Protein AF-A0A447JE78-F1 (afdb_monomer_lite)

Radius of gyration: 10.13 Å; chains: 1; bounding box: 22×19×25 Å

Sequence (57 aa):
MVVEATGIGREEAETLLKQTDFEVKPAILMALTGLDAAAAREKLAAHQGFLRAALEH

Foldseek 3Di:
DLCVLQVDDPVLLVVLCVQQVNDSLLSNVCSNPVDHNVVSVVLCVVVVNDSVVSVVD

Structure (mmCIF, N/CA/C/O backbone):
data_AF-A0A447JE78-F1
#
_entry.id   AF-A0A447JE78-F1
#
loop_
_atom_site.group_PDB
_atom_site.id
_atom_site.type_symbol
_atom_site.label_atom_id
_atom_site.label_alt_id
_atom_site.label_comp_id
_atom_site.label_asym_id
_atom_site.label_entity_id
_atom_site.label_seq_id
_atom_site.pdbx_PDB_ins_code
_atom_site.Cartn_x
_atom_site.Cartn_y
_atom_site.Cartn_z
_atom_site.occupancy
_atom_site.B_iso_or_equiv
_atom_site.auth_seq_id
_atom_site.auth_comp_id
_atom_site.auth_asym_id
_atom_site.auth_atom_id
_atom_site.pdbx_PDB_model_num
ATOM 1 N N . MET A 1 1 ? -4.652 10.679 0.528 1.00 71.81 1 MET A N 1
ATOM 2 C CA . MET A 1 1 ? -3.891 9.948 -0.510 1.00 71.81 1 MET A CA 1
ATOM 3 C C . MET A 1 1 ? -4.159 8.441 -0.525 1.00 71.81 1 MET A C 1
ATOM 5 O O . MET A 1 1 ? -4.688 8.002 -1.529 1.00 71.81 1 MET A O 1
ATOM 9 N N . VAL A 1 2 ? -3.871 7.639 0.519 1.00 80.81 2 VAL A N 1
ATOM 10 C CA . VAL A 1 2 ? -4.168 6.177 0.484 1.00 80.81 2 VAL A CA 1
ATOM 11 C C . VAL A 1 2 ? -5.676 5.902 0.456 1.00 80.81 2 VAL A C 1
ATOM 13 O O . VAL A 1 2 ? -6.155 5.256 -0.465 1.00 80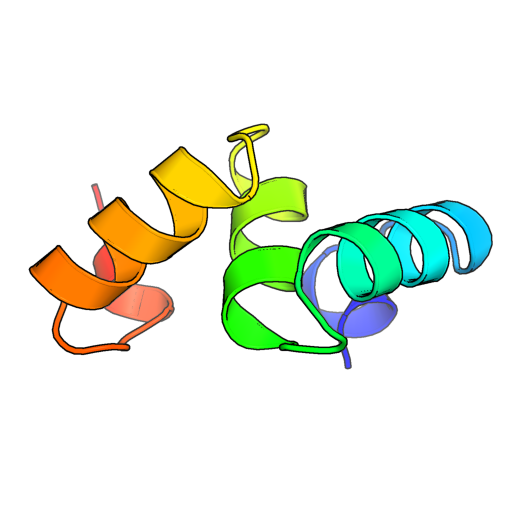.81 2 VAL A O 1
ATOM 16 N N . VAL A 1 3 ? -6.432 6.475 1.400 1.00 87.44 3 VAL A N 1
ATOM 17 C CA . VAL A 1 3 ? -7.908 6.396 1.458 1.00 87.44 3 VAL A CA 1
ATOM 18 C C . VAL A 1 3 ? -8.557 6.857 0.149 1.00 87.44 3 VAL A C 1
ATOM 20 O O . VAL A 1 3 ? -9.445 6.200 -0.370 1.00 87.44 3 VAL A O 1
ATOM 23 N N . GLU A 1 4 ? -8.075 7.956 -0.430 1.00 84.62 4 GLU A N 1
ATOM 24 C CA . GLU A 1 4 ? -8.614 8.496 -1.687 1.00 84.62 4 GLU A CA 1
ATOM 25 C C . GLU A 1 4 ? -8.289 7.622 -2.906 1.00 84.62 4 GLU A C 1
ATOM 27 O O . GLU A 1 4 ? -9.091 7.548 -3.829 1.00 84.62 4 GLU A O 1
ATOM 32 N N . ALA A 1 5 ? -7.128 6.960 -2.919 1.00 84.75 5 ALA A N 1
ATOM 33 C CA . ALA A 1 5 ? -6.701 6.115 -4.034 1.00 84.75 5 ALA A CA 1
ATOM 34 C C . ALA A 1 5 ? -7.295 4.699 -3.992 1.00 84.75 5 ALA A C 1
ATOM 36 O O . ALA A 1 5 ? -7.344 4.029 -5.018 1.00 84.75 5 ALA A O 1
ATOM 37 N N . THR A 1 6 ? -7.697 4.233 -2.810 1.00 86.25 6 THR A N 1
ATOM 38 C CA . THR A 1 6 ? -8.084 2.832 -2.563 1.00 86.25 6 THR A CA 1
ATOM 39 C C . THR A 1 6 ? -9.536 2.691 -2.110 1.00 86.25 6 THR A C 1
ATOM 41 O O . THR A 1 6 ? -10.105 1.612 -2.212 1.00 86.25 6 THR A O 1
ATOM 44 N N . GLY A 1 7 ? -10.149 3.768 -1.611 1.00 87.75 7 GLY A N 1
ATOM 45 C CA . GLY A 1 7 ? -11.509 3.767 -1.073 1.00 87.75 7 GLY A CA 1
ATOM 46 C C . GLY A 1 7 ? -11.654 3.121 0.309 1.00 87.75 7 GLY A C 1
ATOM 47 O O . GLY A 1 7 ? -12.773 3.031 0.809 1.00 87.75 7 GLY A O 1
ATOM 48 N N . ILE A 1 8 ? -10.560 2.677 0.937 1.00 88.94 8 ILE A N 1
ATOM 49 C CA . ILE A 1 8 ? -10.598 2.019 2.252 1.00 88.94 8 ILE A CA 1
ATOM 50 C C . ILE A 1 8 ? -10.805 3.017 3.397 1.00 88.94 8 ILE A C 1
ATOM 52 O O . ILE A 1 8 ? -10.532 4.213 3.272 1.00 88.94 8 ILE A O 1
ATOM 56 N N . GLY A 1 9 ? -11.235 2.513 4.554 1.00 91.56 9 GLY A N 1
ATOM 57 C CA . GLY A 1 9 ? -11.360 3.312 5.773 1.00 91.56 9 GLY A CA 1
ATOM 58 C C . GLY A 1 9 ? -10.019 3.877 6.259 1.00 91.56 9 GLY A C 1
ATOM 59 O O . GLY A 1 9 ? -8.952 3.323 6.006 1.00 91.56 9 GLY A O 1
ATOM 60 N N . ARG A 1 10 ? -10.064 4.988 7.005 1.00 89.62 10 ARG A N 1
ATOM 61 C CA . ARG A 1 10 ? -8.855 5.629 7.557 1.00 89.62 10 ARG A CA 1
ATOM 62 C C . ARG A 1 10 ? -8.054 4.690 8.463 1.00 89.62 10 ARG A C 1
ATOM 64 O O . ARG A 1 10 ? -6.835 4.667 8.358 1.00 89.62 10 ARG A O 1
ATOM 71 N N . GLU A 1 11 ? -8.728 3.914 9.307 1.00 91.56 11 GLU A N 1
ATOM 72 C CA . GLU A 1 11 ? -8.086 2.978 10.243 1.00 91.56 11 GLU A CA 1
ATOM 73 C C . GLU A 1 11 ? -7.317 1.863 9.515 1.00 91.56 11 GLU A C 1
ATOM 75 O O . GLU A 1 11 ? -6.175 1.555 9.859 1.00 91.56 11 GLU A O 1
ATOM 80 N N . GLU A 1 12 ? -7.912 1.318 8.453 1.00 89.81 12 GLU A N 1
ATOM 81 C CA . GLU A 1 12 ? -7.275 0.363 7.536 1.00 89.81 12 GLU A CA 1
ATOM 82 C C . GLU A 1 12 ? -6.061 0.993 6.843 1.00 89.81 12 GLU A C 1
ATOM 84 O O . GLU A 1 12 ? -4.962 0.441 6.869 1.00 89.81 12 GLU A O 1
ATOM 89 N N . ALA A 1 13 ? -6.215 2.205 6.303 1.00 90.69 13 ALA A N 1
ATOM 90 C CA . ALA A 1 13 ? -5.114 2.918 5.663 1.00 90.69 13 ALA A CA 1
ATOM 91 C C . ALA A 1 13 ? -3.949 3.203 6.624 1.00 90.69 13 ALA A C 1
ATOM 93 O O . ALA A 1 13 ? -2.792 3.076 6.231 1.00 90.69 13 ALA A O 1
ATOM 94 N N . GLU A 1 14 ? -4.225 3.578 7.875 1.00 91.81 14 GLU A N 1
ATOM 95 C CA . GLU A 1 14 ? -3.193 3.782 8.897 1.00 91.81 14 GLU A CA 1
ATOM 96 C C . GLU A 1 14 ? -2.494 2.481 9.289 1.00 91.81 14 GLU A C 1
ATOM 98 O O . GLU A 1 14 ? -1.290 2.486 9.548 1.00 91.81 14 GLU A O 1
ATOM 103 N N . THR A 1 15 ? -3.223 1.367 9.309 1.00 91.62 15 THR A N 1
ATOM 104 C CA . THR A 1 15 ? -2.658 0.046 9.602 1.00 91.62 15 THR A CA 1
ATOM 105 C C . THR A 1 15 ? -1.703 -0.382 8.496 1.00 91.62 15 THR A C 1
ATOM 107 O O . THR A 1 15 ? -0.553 -0.720 8.779 1.00 91.62 15 THR A O 1
ATOM 110 N N . LEU A 1 16 ? -2.134 -0.262 7.239 1.00 90.44 16 LEU A N 1
ATOM 111 C CA . LEU A 1 16 ? -1.303 -0.540 6.069 1.00 90.44 16 LEU A CA 1
ATOM 112 C C . LEU A 1 16 ? -0.079 0.375 6.014 1.00 90.44 16 LEU A C 1
ATOM 114 O O . LEU A 1 16 ? 1.029 -0.101 5.802 1.00 90.44 16 LEU A O 1
ATOM 118 N N . LEU A 1 17 ? -0.247 1.674 6.280 1.00 90.31 17 LEU A N 1
ATOM 119 C CA . LEU A 1 17 ? 0.876 2.609 6.357 1.00 90.31 17 LEU A CA 1
ATOM 120 C C . LEU A 1 17 ? 1.869 2.208 7.448 1.00 90.31 17 LEU A C 1
ATOM 122 O O . LEU A 1 17 ? 3.066 2.234 7.203 1.00 90.31 17 LEU A O 1
ATOM 126 N N . LYS A 1 18 ? 1.419 1.801 8.638 1.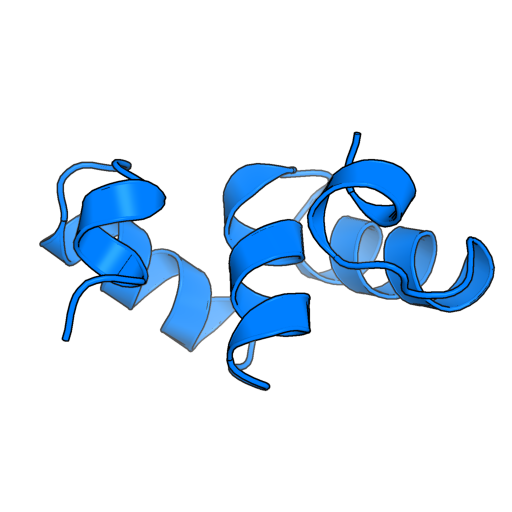00 91.88 18 LYS A N 1
ATOM 127 C CA . LYS A 1 18 ? 2.338 1.324 9.686 1.00 91.88 18 LYS A CA 1
ATOM 128 C C . LYS A 1 18 ? 3.088 0.060 9.266 1.00 91.88 18 LYS A C 1
ATOM 130 O O . LYS A 1 18 ? 4.272 -0.056 9.559 1.00 91.88 18 LYS A O 1
ATOM 135 N N . GLN A 1 19 ? 2.422 -0.861 8.571 1.00 88.69 19 GLN A N 1
ATOM 136 C CA . GLN A 1 19 ? 3.044 -2.079 8.041 1.00 88.69 19 GLN A CA 1
ATOM 137 C C . GLN A 1 19 ? 4.073 -1.792 6.940 1.00 88.69 19 GLN A C 1
ATOM 139 O O . GLN A 1 19 ? 4.992 -2.583 6.734 1.00 88.69 19 GLN A O 1
ATOM 144 N N . THR A 1 20 ? 3.939 -0.661 6.247 1.00 89.00 20 THR A N 1
ATOM 145 C CA . THR A 1 20 ? 4.843 -0.245 5.175 1.00 89.00 20 THR A CA 1
ATOM 146 C C . THR A 1 20 ? 5.825 0.852 5.581 1.00 89.00 20 THR A C 1
ATOM 148 O O . THR A 1 20 ? 6.355 1.517 4.699 1.00 89.00 20 THR A O 1
ATOM 151 N N . ASP A 1 21 ? 6.092 1.077 6.871 1.00 89.88 21 ASP A N 1
ATOM 152 C CA . ASP A 1 21 ? 6.970 2.174 7.337 1.00 89.88 21 ASP A CA 1
ATOM 153 C C . ASP A 1 21 ? 6.541 3.563 6.817 1.00 89.88 21 ASP A C 1
ATOM 155 O O . ASP A 1 21 ? 7.347 4.420 6.463 1.00 89.88 21 ASP A O 1
ATOM 159 N N . PHE A 1 22 ? 5.231 3.793 6.764 1.00 87.75 22 PHE A N 1
ATOM 160 C CA . PHE A 1 22 ? 4.572 4.988 6.234 1.00 87.75 22 PHE A CA 1
ATOM 161 C C . PHE A 1 22 ? 4.812 5.231 4.736 1.00 87.75 22 PHE A C 1
ATOM 163 O O . PHE A 1 22 ? 4.532 6.316 4.215 1.00 87.75 22 PHE A O 1
ATOM 170 N N . GLU A 1 23 ? 5.258 4.212 4.003 1.00 89.00 23 GLU A N 1
ATOM 171 C CA . GLU A 1 23 ? 5.374 4.279 2.556 1.00 89.00 23 GLU A CA 1
ATOM 172 C C . GLU A 1 23 ? 3.992 4.176 1.890 1.00 89.00 23 GLU A C 1
ATOM 174 O O . GLU A 1 23 ? 3.317 3.144 1.917 1.00 89.00 23 GLU A O 1
ATOM 179 N N . VAL A 1 24 ? 3.588 5.257 1.220 1.00 89.69 24 VAL A N 1
ATOM 180 C CA . VAL A 1 24 ? 2.268 5.394 0.579 1.00 89.69 24 VAL A CA 1
ATOM 181 C C . VAL A 1 24 ? 2.079 4.428 -0.597 1.00 89.69 24 VAL A C 1
ATOM 183 O O . VAL A 1 24 ? 0.998 3.876 -0.772 1.00 89.69 24 VAL A O 1
ATOM 186 N N . LYS A 1 25 ? 3.113 4.216 -1.421 1.00 89.25 25 LYS A N 1
ATOM 187 C CA . LYS A 1 25 ? 3.027 3.367 -2.625 1.00 89.25 25 LYS A CA 1
ATOM 188 C C . LYS A 1 25 ? 2.736 1.894 -2.303 1.00 89.25 25 LYS A C 1
ATOM 190 O O . LYS A 1 25 ? 1.761 1.382 -2.851 1.00 89.25 25 LYS A O 1
ATOM 195 N N . PRO A 1 26 ? 3.523 1.211 -1.449 1.00 89.81 26 PRO A N 1
ATOM 196 C CA . PRO A 1 26 ? 3.214 -0.157 -1.060 1.00 89.81 26 PRO A CA 1
ATOM 197 C C . PRO A 1 26 ? 1.881 -0.228 -0.317 1.00 89.81 26 PRO A C 1
ATOM 199 O O . PRO A 1 26 ? 1.116 -1.124 -0.626 1.00 89.81 26 PRO A O 1
ATOM 202 N N . ALA A 1 27 ? 1.517 0.746 0.529 1.00 91.88 27 ALA A N 1
ATOM 203 C CA . ALA A 1 27 ? 0.212 0.738 1.201 1.00 91.88 27 ALA A CA 1
ATOM 204 C C . ALA A 1 27 ? -0.972 0.778 0.214 1.00 91.88 27 ALA A C 1
ATOM 206 O O . ALA A 1 27 ? -1.937 0.034 0.373 1.00 91.88 27 ALA A O 1
ATOM 207 N N . ILE A 1 28 ? -0.894 1.604 -0.839 1.00 91.00 28 ILE A N 1
ATOM 208 C CA . ILE A 1 28 ? -1.914 1.633 -1.902 1.00 91.00 28 ILE A CA 1
ATOM 209 C C . ILE A 1 28 ? -1.932 0.310 -2.670 1.00 91.00 28 ILE A C 1
ATOM 211 O O . ILE A 1 28 ? -3.005 -0.204 -2.972 1.00 91.00 28 ILE A O 1
ATOM 215 N N . LEU A 1 29 ? -0.761 -0.252 -2.978 1.00 88.94 29 LEU A N 1
ATOM 216 C CA . LEU A 1 29 ? -0.688 -1.521 -3.692 1.00 88.94 29 LEU A CA 1
ATOM 217 C C . LEU A 1 29 ? -1.284 -2.661 -2.857 1.00 88.94 29 LEU A C 1
ATOM 219 O O . LEU A 1 29 ? -2.104 -3.407 -3.379 1.00 88.94 29 LEU A O 1
ATOM 223 N N . MET A 1 30 ? -0.943 -2.756 -1.570 1.00 91.38 30 MET A N 1
ATOM 224 C CA . MET A 1 30 ? -1.518 -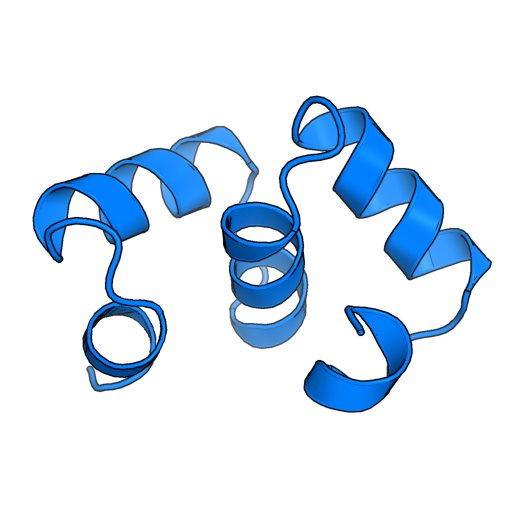3.725 -0.631 1.00 91.38 30 MET A CA 1
ATOM 225 C C . MET A 1 30 ? -3.042 -3.597 -0.570 1.00 91.38 30 MET A C 1
ATOM 227 O O . MET A 1 30 ? -3.740 -4.591 -0.715 1.00 91.38 30 MET A O 1
ATOM 231 N N . ALA A 1 31 ? -3.570 -2.377 -0.453 1.00 90.38 31 ALA A N 1
ATOM 232 C CA . ALA A 1 31 ? -5.012 -2.145 -0.411 1.00 90.38 31 ALA A CA 1
ATOM 233 C C . ALA A 1 31 ? -5.741 -2.544 -1.708 1.00 90.38 31 ALA A C 1
ATOM 235 O O . ALA A 1 31 ? -6.858 -3.046 -1.655 1.00 90.38 31 ALA A O 1
ATOM 236 N N . LEU A 1 32 ? -5.128 -2.318 -2.877 1.00 88.25 32 LEU A N 1
ATOM 237 C CA . LEU A 1 32 ? -5.742 -2.631 -4.175 1.00 88.25 32 LEU A CA 1
ATOM 238 C C . LEU A 1 32 ? -5.585 -4.100 -4.586 1.00 88.25 32 LEU A C 1
ATOM 240 O O . LEU A 1 32 ? -6.413 -4.614 -5.332 1.00 88.25 32 LEU A O 1
ATOM 244 N N . THR A 1 33 ? -4.514 -4.762 -4.145 1.00 86.62 33 THR A N 1
ATOM 245 C CA . THR A 1 33 ? -4.154 -6.124 -4.582 1.00 86.62 33 THR A CA 1
ATOM 246 C C . THR A 1 33 ? -4.339 -7.187 -3.500 1.00 86.62 33 THR A C 1
ATOM 248 O O . THR A 1 33 ? -4.329 -8.373 -3.814 1.00 86.62 33 THR A O 1
ATOM 251 N N . GLY A 1 34 ? -4.492 -6.786 -2.236 1.00 86.81 34 GLY A N 1
ATOM 252 C CA . GLY A 1 34 ? -4.517 -7.685 -1.080 1.00 86.81 34 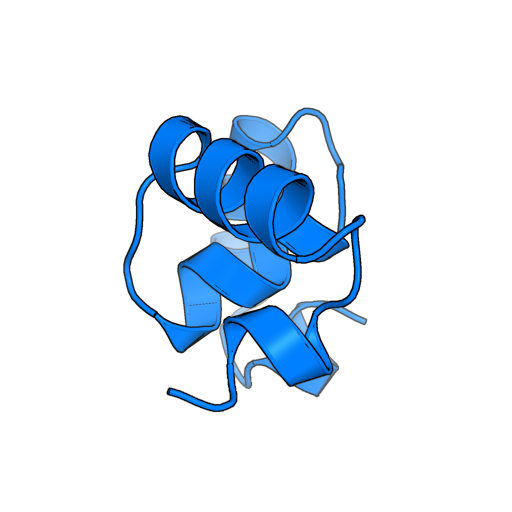GLY A CA 1
ATOM 253 C C . GLY A 1 34 ? -3.161 -8.316 -0.744 1.00 86.81 34 GLY A C 1
ATOM 254 O O . GLY A 1 34 ? -3.116 -9.270 0.027 1.00 86.81 34 GLY A O 1
ATOM 255 N N . LEU A 1 35 ? -2.065 -7.835 -1.341 1.00 87.69 35 LEU A N 1
ATOM 256 C CA . LEU A 1 35 ? -0.715 -8.331 -1.068 1.00 87.69 35 LEU A CA 1
ATOM 257 C C . LEU A 1 35 ? -0.199 -7.857 0.296 1.00 87.69 35 LEU A C 1
ATOM 259 O O . LEU A 1 35 ? -0.558 -6.783 0.771 1.00 87.69 35 LEU A O 1
ATOM 263 N N . ASP A 1 36 ? 0.719 -8.627 0.876 1.00 89.06 36 ASP A N 1
ATOM 264 C CA . ASP A 1 36 ? 1.505 -8.218 2.042 1.00 89.06 36 ASP A CA 1
ATOM 265 C C . ASP A 1 36 ? 2.546 -7.142 1.699 1.00 89.06 36 ASP A C 1
ATOM 267 O O . ASP A 1 36 ? 2.974 -7.004 0.551 1.00 89.06 36 ASP A O 1
ATOM 271 N N . ALA A 1 37 ? 3.034 -6.424 2.716 1.00 86.62 37 ALA A N 1
ATOM 272 C CA . ALA A 1 37 ? 4.001 -5.334 2.549 1.00 86.62 37 ALA A CA 1
ATOM 273 C C . ALA A 1 37 ? 5.284 -5.771 1.823 1.00 86.62 37 ALA A C 1
ATOM 275 O O . ALA A 1 37 ? 5.819 -5.023 1.005 1.00 86.62 37 ALA A O 1
ATOM 276 N N . ALA A 1 38 ? 5.761 -6.992 2.084 1.00 89.19 38 ALA A N 1
ATOM 277 C CA . ALA A 1 38 ? 6.923 -7.558 1.402 1.00 89.19 38 ALA A CA 1
ATOM 278 C C . ALA A 1 38 ? 6.651 -7.777 -0.096 1.00 89.19 38 ALA A C 1
ATOM 280 O O . ALA A 1 38 ? 7.377 -7.247 -0.935 1.00 89.19 38 ALA A O 1
ATOM 281 N N . ALA A 1 39 ? 5.553 -8.461 -0.432 1.00 88.62 39 ALA A N 1
ATOM 282 C CA . ALA A 1 39 ? 5.170 -8.727 -1.817 1.00 88.62 39 ALA A CA 1
ATOM 283 C C . ALA A 1 39 ? 4.852 -7.433 -2.586 1.00 88.62 39 ALA A C 1
ATOM 285 O O . ALA A 1 39 ? 5.223 -7.289 -3.751 1.00 88.62 39 ALA A O 1
ATOM 286 N N . ALA A 1 40 ? 4.225 -6.455 -1.928 1.00 89.19 40 ALA A N 1
ATOM 287 C CA . ALA A 1 40 ? 3.971 -5.140 -2.499 1.00 89.19 40 ALA A CA 1
ATOM 288 C C . ALA A 1 40 ? 5.277 -4.389 -2.810 1.00 89.19 40 ALA A C 1
ATOM 290 O O . ALA A 1 40 ? 5.397 -3.780 -3.874 1.00 89.19 40 ALA A O 1
ATOM 291 N N . ARG A 1 41 ? 6.276 -4.454 -1.918 1.00 87.00 41 ARG A N 1
ATOM 292 C CA . ARG A 1 41 ? 7.607 -3.873 -2.156 1.00 87.00 41 ARG A CA 1
ATOM 293 C C . ARG A 1 41 ? 8.341 -4.574 -3.293 1.00 87.00 41 ARG A C 1
ATOM 295 O O . ARG A 1 41 ? 8.898 -3.887 -4.142 1.00 87.00 41 ARG A O 1
ATOM 302 N N . GLU A 1 42 ? 8.306 -5.903 -3.356 1.00 89.00 42 GLU A N 1
ATOM 303 C CA . GLU A 1 42 ? 8.925 -6.665 -4.448 1.00 89.00 42 GLU A CA 1
ATOM 304 C C . GLU A 1 42 ? 8.278 -6.359 -5.799 1.00 89.00 42 GLU A C 1
ATOM 306 O O . GLU A 1 42 ? 8.983 -6.070 -6.766 1.00 89.00 42 GLU A O 1
ATOM 311 N N . LYS A 1 43 ? 6.941 -6.333 -5.866 1.00 86.38 43 LYS A N 1
ATOM 312 C CA . LYS A 1 43 ? 6.207 -5.956 -7.080 1.00 86.38 43 LYS A CA 1
ATOM 313 C C . LYS A 1 43 ? 6.543 -4.509 -7.463 1.00 86.38 43 LYS A C 1
ATOM 315 O O . LYS A 1 43 ? 6.923 -4.246 -8.597 1.00 86.38 43 LYS A O 1
ATOM 320 N N . LEU A 1 44 ? 6.531 -3.561 -6.523 1.00 86.94 44 LEU A N 1
ATOM 321 C CA . LEU A 1 44 ? 6.973 -2.191 -6.811 1.00 86.94 44 LEU A CA 1
ATOM 322 C C . LEU A 1 44 ? 8.411 -2.145 -7.331 1.00 86.94 44 LEU A C 1
ATOM 324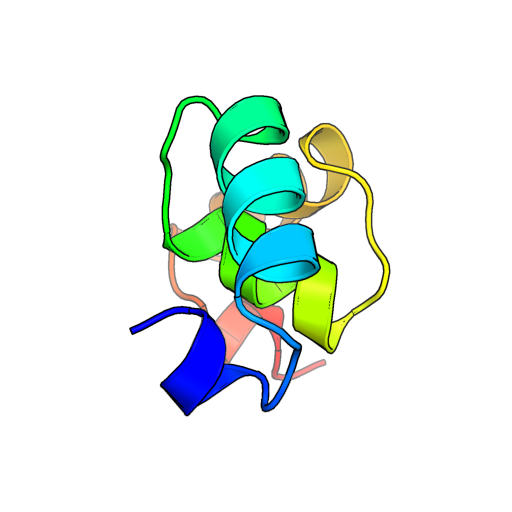 O O . LEU A 1 44 ? 8.657 -1.453 -8.312 1.00 86.94 44 LEU A O 1
ATOM 328 N N . ALA A 1 45 ? 9.345 -2.879 -6.729 1.00 86.81 45 ALA A N 1
ATOM 329 C CA . ALA A 1 45 ? 10.736 -2.920 -7.168 1.00 86.81 45 ALA A CA 1
ATOM 330 C C . ALA A 1 45 ? 10.881 -3.502 -8.585 1.00 86.81 45 ALA A C 1
ATOM 332 O O . ALA A 1 45 ? 11.589 -2.922 -9.409 1.00 86.81 45 ALA A O 1
ATOM 333 N N . ALA A 1 46 ? 10.155 -4.579 -8.899 1.00 87.31 46 ALA A N 1
ATOM 334 C CA . ALA A 1 46 ? 10.123 -5.189 -10.229 1.00 87.31 46 ALA A CA 1
ATOM 335 C C . ALA A 1 46 ? 9.620 -4.214 -11.307 1.00 87.31 46 ALA A C 1
ATOM 337 O O . ALA A 1 46 ? 10.113 -4.213 -12.433 1.00 87.31 46 ALA A O 1
ATOM 338 N N . HIS A 1 47 ? 8.694 -3.329 -10.937 1.00 87.31 47 HIS A N 1
ATOM 339 C CA . HIS A 1 47 ? 8.142 -2.294 -11.807 1.00 87.31 47 HIS A CA 1
ATOM 340 C C . HIS A 1 47 ? 8.796 -0.911 -11.591 1.00 87.31 47 HIS A C 1
ATOM 342 O O . HIS A 1 47 ? 8.175 0.116 -11.863 1.00 87.31 47 HIS A O 1
ATOM 348 N N . GLN A 1 48 ? 10.040 -0.849 -11.088 1.00 82.00 48 GLN A N 1
ATOM 349 C CA . GLN A 1 48 ? 10.821 0.393 -10.905 1.00 82.00 48 GLN A CA 1
ATOM 350 C C . GLN A 1 48 ? 10.121 1.479 -10.056 1.00 82.00 48 GLN A C 1
ATOM 352 O O . GLN A 1 48 ? 10.302 2.681 -10.249 1.00 82.00 48 GLN A O 1
ATOM 357 N N . GLY A 1 49 ? 9.284 1.071 -9.106 1.00 79.31 49 GLY A N 1
ATOM 358 C CA . GLY A 1 49 ? 8.523 1.955 -8.226 1.00 79.31 49 GLY A CA 1
ATOM 359 C C . GLY A 1 49 ? 7.322 2.632 -8.895 1.00 79.31 49 GLY A C 1
ATOM 360 O O . GLY A 1 49 ? 6.767 3.580 -8.315 1.00 79.31 49 GLY A O 1
ATOM 361 N N . PHE A 1 50 ? 6.916 2.173 -10.086 1.00 82.81 50 PHE A N 1
ATOM 362 C CA . PHE A 1 50 ? 5.715 2.631 -10.779 1.00 82.81 50 PHE A CA 1
ATOM 363 C C . PHE A 1 50 ? 4.495 1.834 -10.330 1.00 82.81 50 PHE A C 1
ATOM 365 O O . PHE A 1 50 ? 4.279 0.695 -10.729 1.00 82.81 50 PHE A O 1
ATOM 372 N N . LEU A 1 51 ? 3.646 2.490 -9.540 1.00 79.75 51 LEU A N 1
ATOM 373 C CA . LEU A 1 51 ? 2.406 1.898 -9.047 1.00 79.75 51 LEU A CA 1
ATOM 374 C C . LEU A 1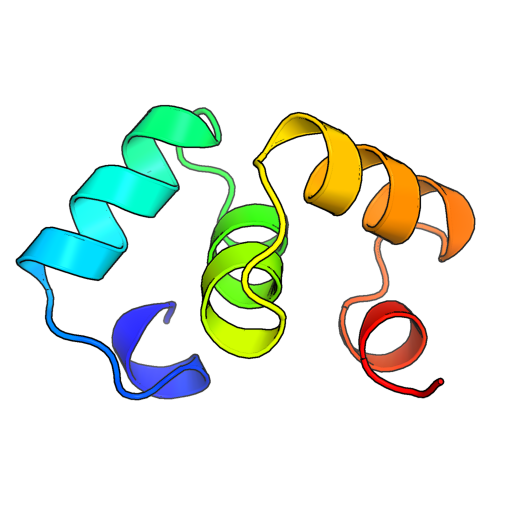 51 ? 1.458 1.494 -10.188 1.00 79.75 51 LEU A C 1
ATOM 376 O O . LEU A 1 51 ? 0.861 0.431 -10.119 1.00 79.75 51 LEU A O 1
ATOM 380 N N . ARG A 1 52 ? 1.352 2.305 -11.253 1.00 80.06 52 ARG A N 1
ATOM 381 C CA . ARG A 1 52 ? 0.530 1.960 -12.428 1.00 80.06 52 ARG A CA 1
ATOM 382 C C . ARG A 1 52 ? 0.994 0.667 -13.083 1.00 80.06 52 ARG A C 1
ATOM 384 O O . ARG A 1 52 ? 0.184 -0.223 -13.266 1.00 80.06 52 ARG A O 1
ATOM 391 N N . ALA A 1 53 ? 2.295 0.529 -13.321 1.00 80.25 53 ALA A N 1
ATOM 392 C CA . ALA A 1 53 ? 2.853 -0.685 -13.904 1.00 80.25 53 ALA A CA 1
ATOM 393 C C . ALA A 1 53 ? 2.682 -1.910 -12.988 1.00 80.25 53 ALA A C 1
ATOM 395 O O . ALA A 1 53 ? 2.478 -3.002 -13.489 1.00 80.25 53 ALA A O 1
ATOM 396 N N . ALA A 1 54 ? 2.715 -1.737 -11.662 1.00 79.06 54 ALA A N 1
ATOM 397 C CA . ALA A 1 54 ? 2.454 -2.822 -10.712 1.00 79.06 54 ALA A CA 1
ATOM 398 C C . ALA A 1 54 ? 0.965 -3.223 -10.611 1.00 79.06 54 ALA A C 1
ATOM 400 O O . ALA A 1 54 ? 0.669 -4.314 -10.123 1.00 79.06 54 ALA A O 1
ATOM 401 N N . LEU A 1 55 ? 0.045 -2.346 -11.034 1.00 74.50 55 LEU A N 1
ATOM 402 C CA . LEU A 1 55 ? -1.403 -2.593 -11.110 1.00 74.50 55 LEU A CA 1
ATOM 403 C C . LEU A 1 55 ? -1.842 -3.077 -12.503 1.00 74.50 55 LEU A C 1
ATOM 405 O O . LEU A 1 55 ? -2.856 -3.760 -12.627 1.00 74.50 55 LEU A O 1
ATOM 409 N N . GLU A 1 56 ? -1.091 -2.727 -13.546 1.00 69.94 56 GLU A N 1
ATOM 410 C CA . GLU A 1 56 ? -1.276 -3.198 -14.916 1.00 69.94 56 GLU A CA 1
ATOM 411 C C . GLU A 1 56 ? -0.595 -4.571 -15.091 1.00 69.94 56 GLU A C 1
ATOM 413 O O . GLU A 1 56 ? 0.558 -4.646 -15.498 1.00 69.94 56 GLU A O 1
ATOM 418 N N . HIS A 1 57 ? -1.354 -5.640 -14.802 1.00 50.91 57 HIS A N 1
ATOM 419 C CA . HIS A 1 57 ? -1.054 -7.073 -15.019 1.00 50.91 57 HIS A CA 1
ATOM 420 C C . HIS A 1 57 ? 0.043 -7.711 -14.130 1.00 50.91 57 HIS A C 1
ATOM 422 O O . HIS A 1 57 ? 1.252 -7.623 -14.423 1.00 50.91 57 HIS A O 1
#

Secondary structure (DSSP, 8-state):
-HHHHH---HHHHHHHHHHTTT-HHHHHHHHHH---HHHHHHHHHHTTT-HHHHH--

pLDDT: mean 86.14, std 6.76, range [50.91, 91.88]

Organism: NCBI:txid1962639